Protein AF-A0A934ACW9-F1 (afdb_monomer_lite)

Foldseek 3Di:
DEADLAQWDFQPDQDASEEDAAEAPDAGEYEDDAHPPALGTAHHYEEHYHHNYYHYDGHNVVVPCVVPGPSYHYHYDCVCVVPPDVVVVDDPDDDDDDDD

pLDDT: mean 89.62, std 7.89, range [69.06, 98.0]

Secondary structure (DSSP, 8-state):
-B--TT--EETT--S-SEEEEEE-TTTPEEE----TTTTTEEEEEEEEEE-SEEE-----GGGT-TTTS-SEEEEE-THHHHHS-HHHH-----------

Structure (mmCIF, N/CA/C/O backbone):
data_AF-A0A934ACW9-F1
#
_entry.id   AF-A0A934ACW9-F1
#
loop_
_atom_site.group_PDB
_atom_site.id
_atom_sit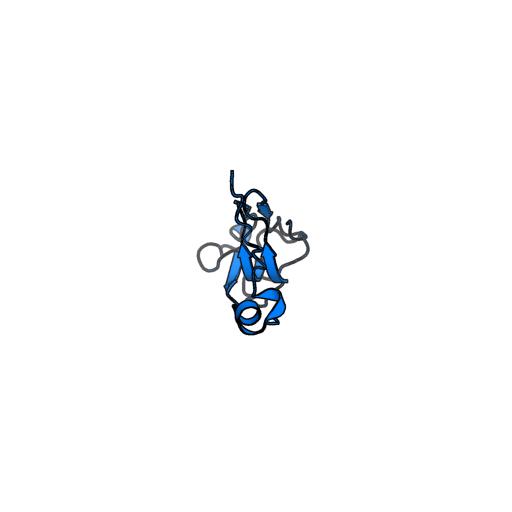e.type_symbol
_atom_site.label_atom_id
_atom_site.label_alt_id
_atom_site.label_comp_id
_atom_site.label_asym_id
_atom_site.label_entity_id
_atom_site.label_seq_id
_atom_site.pdbx_PDB_ins_code
_atom_site.Cartn_x
_atom_site.Cartn_y
_atom_site.Cartn_z
_atom_site.occupancy
_atom_site.B_iso_or_equiv
_atom_site.auth_seq_id
_atom_site.auth_comp_id
_atom_site.auth_asym_id
_atom_site.auth_atom_id
_atom_site.pdbx_PDB_model_num
ATOM 1 N N . ILE A 1 1 ? 3.821 4.181 9.625 1.00 96.12 1 ILE A N 1
ATOM 2 C CA . ILE A 1 1 ? 4.172 2.874 9.019 1.00 96.12 1 ILE A CA 1
ATOM 3 C C . ILE A 1 1 ? 4.962 3.162 7.758 1.00 96.12 1 ILE A C 1
ATOM 5 O O . ILE A 1 1 ? 4.504 3.984 6.974 1.00 96.12 1 ILE A O 1
ATOM 9 N N . SER A 1 2 ? 6.113 2.515 7.579 1.00 96.19 2 SER A N 1
ATOM 10 C CA . SER A 1 2 ? 6.941 2.668 6.379 1.00 96.19 2 SER A CA 1
ATOM 11 C C . SER A 1 2 ? 7.236 1.297 5.790 1.00 96.19 2 SER A C 1
ATOM 13 O O . SER A 1 2 ? 7.680 0.401 6.509 1.00 96.19 2 SER A O 1
ATOM 15 N N . ILE A 1 3 ? 6.958 1.132 4.502 1.00 95.75 3 ILE A N 1
ATOM 16 C CA . ILE A 1 3 ? 7.237 -0.099 3.763 1.00 95.75 3 ILE A CA 1
ATOM 17 C C . ILE A 1 3 ? 8.728 -0.154 3.411 1.00 95.75 3 ILE A C 1
ATOM 19 O O . ILE A 1 3 ? 9.333 0.859 3.060 1.00 95.75 3 ILE A O 1
ATOM 23 N N . SER A 1 4 ? 9.326 -1.343 3.531 1.00 94.50 4 SER A N 1
ATOM 24 C CA . SER A 1 4 ? 10.726 -1.562 3.156 1.00 94.50 4 SER A CA 1
ATOM 25 C C . SER A 1 4 ? 10.938 -1.302 1.655 1.00 94.50 4 SER A C 1
ATOM 27 O O . SER A 1 4 ? 10.130 -1.769 0.849 1.00 94.50 4 SER A O 1
ATOM 29 N N . PRO A 1 5 ? 12.056 -0.673 1.248 1.00 91.75 5 PRO A N 1
ATOM 30 C CA . PRO A 1 5 ? 12.415 -0.485 -0.162 1.00 91.75 5 PRO A CA 1
ATOM 31 C C . PRO A 1 5 ? 12.519 -1.771 -0.993 1.00 91.75 5 PRO A C 1
ATOM 33 O O . PRO A 1 5 ? 12.473 -1.728 -2.220 1.00 91.75 5 PRO A O 1
ATOM 36 N N . THR A 1 6 ? 12.680 -2.919 -0.333 1.00 92.69 6 THR A N 1
ATOM 37 C CA . THR A 1 6 ? 12.767 -4.244 -0.966 1.00 92.69 6 THR A CA 1
ATOM 38 C C . THR A 1 6 ? 11.406 -4.906 -1.198 1.00 92.69 6 THR A C 1
ATOM 40 O O . THR A 1 6 ? 11.343 -5.992 -1.766 1.00 92.69 6 THR A O 1
ATOM 43 N N . VAL A 1 7 ? 10.312 -4.304 -0.725 1.00 92.81 7 VAL A N 1
ATOM 44 C CA . VAL A 1 7 ? 8.962 -4.880 -0.802 1.00 92.81 7 VAL A CA 1
ATOM 45 C C . VAL A 1 7 ? 8.237 -4.292 -2.000 1.00 92.81 7 VAL A C 1
ATOM 47 O O . VAL A 1 7 ? 7.874 -3.125 -1.988 1.00 92.81 7 VAL A O 1
ATOM 50 N N . GLY A 1 8 ? 7.994 -5.086 -3.033 1.00 91.44 8 GLY A N 1
ATOM 51 C CA . GLY A 1 8 ? 7.333 -4.651 -4.259 1.00 91.44 8 GLY A CA 1
ATOM 52 C C . GLY A 1 8 ? 7.409 -5.730 -5.327 1.00 91.44 8 GLY A C 1
ATOM 53 O O . GLY A 1 8 ? 7.954 -6.807 -5.097 1.00 91.44 8 GLY A O 1
ATOM 54 N N . GLY A 1 9 ? 6.849 -5.447 -6.495 1.00 92.31 9 GLY A N 1
ATOM 55 C CA . GLY A 1 9 ? 6.974 -6.319 -7.658 1.00 92.31 9 GLY A CA 1
ATOM 56 C C . GLY A 1 9 ? 7.011 -5.513 -8.943 1.00 92.31 9 GLY A C 1
ATOM 57 O O . GLY A 1 9 ? 6.782 -4.305 -8.922 1.00 92.31 9 GLY A O 1
ATOM 58 N N . LEU A 1 10 ? 7.279 -6.182 -10.066 1.00 92.81 10 LEU A N 1
ATOM 59 C CA . LEU A 1 10 ? 7.251 -5.559 -11.391 1.00 92.81 10 LEU A CA 1
ATOM 60 C C . LEU A 1 10 ? 5.947 -4.767 -11.595 1.00 92.81 10 LEU A C 1
ATOM 62 O O . LEU A 1 10 ? 4.893 -5.195 -11.124 1.00 92.81 10 LEU A O 1
ATOM 66 N N . TYR A 1 11 ? 5.990 -3.659 -12.334 1.00 92.81 11 TYR A N 1
ATOM 67 C CA . TYR A 1 11 ? 4.821 -2.807 -12.591 1.00 92.81 11 TYR A CA 1
ATOM 68 C C . TYR A 1 11 ? 3.586 -3.546 -13.143 1.00 92.81 11 TYR A C 1
ATOM 70 O O . TYR A 1 11 ? 2.456 -3.117 -12.909 1.00 92.81 11 TYR A O 1
ATOM 78 N N . SER A 1 12 ? 3.780 -4.667 -13.847 1.00 92.75 12 SER A N 1
ATOM 79 C CA . SER A 1 12 ? 2.695 -5.494 -14.391 1.00 92.75 12 SER A CA 1
ATOM 80 C C . SER A 1 12 ? 2.074 -6.450 -13.367 1.00 92.75 12 SER A C 1
ATOM 82 O O . SER A 1 12 ? 1.063 -7.086 -13.659 1.00 92.75 12 SER A O 1
ATOM 84 N N . SER A 1 13 ? 2.680 -6.602 -12.189 1.00 93.25 13 SER A N 1
ATOM 85 C CA . SER A 1 13 ? 2.179 -7.471 -11.130 1.00 93.25 13 SER A CA 1
ATOM 86 C C . SER A 1 13 ? 1.041 -6.798 -10.370 1.00 93.25 13 SER A C 1
ATOM 88 O O . SER A 1 13 ? 1.100 -5.620 -10.012 1.00 93.25 13 SER A O 1
ATOM 90 N N . SER A 1 14 ? 0.007 -7.579 -10.079 1.00 94.75 14 SER A N 1
ATOM 91 C CA . SER A 1 14 ? -1.073 -7.228 -9.154 1.00 94.75 14 SER A CA 1
ATOM 92 C C . SER A 1 14 ? -1.074 -8.119 -7.910 1.00 94.75 14 SER A C 1
ATOM 94 O O . SER A 1 14 ? -2.042 -8.110 -7.151 1.00 94.75 14 SER A O 1
ATOM 96 N N . THR A 1 15 ? -0.025 -8.919 -7.707 1.00 96.19 15 THR A N 1
ATOM 97 C CA . THR A 1 15 ? 0.100 -9.786 -6.532 1.00 96.19 15 THR A CA 1
ATOM 98 C C . THR A 1 15 ? 0.399 -8.929 -5.301 1.00 96.19 15 THR A C 1
ATOM 100 O O . THR A 1 15 ? 1.377 -8.177 -5.330 1.00 96.19 15 THR A O 1
ATOM 103 N N . PRO A 1 16 ? -0.398 -9.023 -4.221 1.00 95.94 16 PRO A N 1
ATOM 104 C CA . PRO A 1 16 ? -0.158 -8.259 -3.004 1.00 95.94 16 PRO A CA 1
ATOM 105 C C . PRO A 1 16 ? 1.204 -8.580 -2.387 1.00 95.94 16 PRO A C 1
ATOM 107 O O . PRO A 1 16 ? 1.511 -9.731 -2.089 1.00 95.94 16 PRO A O 1
ATOM 110 N N . ALA A 1 17 ? 2.012 -7.545 -2.173 1.00 94.56 17 ALA A N 1
ATOM 111 C CA . ALA A 1 17 ? 3.263 -7.635 -1.429 1.00 94.56 17 ALA A CA 1
ATOM 112 C C . ALA A 1 17 ? 3.016 -7.597 0.088 1.00 94.56 17 ALA A C 1
ATOM 114 O O . ALA A 1 17 ? 3.799 -8.140 0.863 1.00 94.56 17 ALA A O 1
ATOM 115 N N . VAL A 1 18 ? 1.919 -6.957 0.510 1.00 94.88 18 VAL A N 1
ATOM 116 C CA . VAL A 1 18 ? 1.455 -6.931 1.902 1.00 94.88 18 VAL A CA 1
ATOM 117 C C . VAL A 1 18 ? -0.060 -7.111 1.968 1.00 94.88 18 VAL A C 1
ATOM 119 O O . VAL A 1 18 ? -0.796 -6.542 1.155 1.00 94.88 18 VAL A O 1
ATOM 122 N N . GLU A 1 19 ? -0.530 -7.873 2.957 1.00 94.62 19 GLU A N 1
ATOM 123 C CA . GLU A 1 19 ? -1.956 -8.056 3.236 1.00 94.62 19 GLU A CA 1
ATOM 124 C C . GLU A 1 19 ? -2.262 -7.816 4.718 1.00 94.62 19 GLU A C 1
ATOM 126 O O . GLU A 1 19 ? -1.555 -8.331 5.583 1.00 94.62 19 GLU A O 1
ATOM 131 N N . GLY A 1 20 ? -3.320 -7.060 5.032 1.00 91.75 20 GLY A N 1
ATOM 132 C CA . GLY A 1 20 ? -3.751 -6.871 6.420 1.00 91.75 20 GLY A CA 1
ATOM 133 C C . GLY A 1 20 ? -4.486 -5.566 6.706 1.00 91.75 20 GLY A C 1
ATOM 134 O O . GLY A 1 20 ? -5.056 -4.932 5.819 1.00 91.75 20 GLY A O 1
ATOM 135 N N . VAL A 1 21 ? -4.487 -5.168 7.977 1.00 91.56 21 VAL A N 1
ATOM 136 C CA . VAL A 1 21 ? -5.051 -3.892 8.424 1.00 91.56 21 VAL A CA 1
ATOM 137 C C . VAL A 1 21 ? -3.942 -3.021 8.989 1.00 91.56 21 VAL A C 1
ATOM 139 O O . VAL A 1 21 ? -3.246 -3.410 9.924 1.00 91.56 21 VAL A O 1
ATOM 142 N N . TYR A 1 22 ? -3.783 -1.839 8.402 1.00 93.31 22 TYR A N 1
ATOM 143 C CA . TYR A 1 22 ? -2.723 -0.895 8.727 1.00 93.31 22 TYR A CA 1
ATOM 144 C C . TYR A 1 22 ? -3.355 0.432 9.122 1.00 93.31 22 TYR A C 1
ATOM 146 O O . TYR A 1 22 ? -3.984 1.096 8.297 1.00 93.31 22 TYR A O 1
ATOM 154 N N . ILE A 1 23 ? -3.195 0.814 10.389 1.00 93.69 23 ILE A N 1
ATOM 155 C CA . ILE A 1 23 ? -3.803 2.023 10.945 1.00 93.69 23 ILE A CA 1
ATOM 156 C C . ILE A 1 23 ? -2.704 2.933 11.484 1.00 93.69 23 ILE A C 1
ATOM 158 O O . ILE A 1 23 ? -1.922 2.543 12.348 1.00 93.69 23 ILE A O 1
ATOM 162 N N . THR A 1 24 ? -2.653 4.157 10.970 1.00 96.19 24 THR A N 1
ATOM 163 C CA . THR A 1 24 ? -1.833 5.255 11.501 1.00 96.19 24 THR A CA 1
ATOM 164 C C . THR A 1 24 ? -2.652 6.517 11.769 1.00 96.19 24 THR A C 1
ATOM 166 O O . THR A 1 24 ? -2.089 7.547 12.114 1.00 96.19 24 THR A O 1
ATOM 169 N N . SER A 1 25 ? -3.974 6.467 11.610 1.00 91.31 25 SER A N 1
ATOM 170 C CA . SER A 1 25 ? -4.897 7.552 11.972 1.00 91.31 25 SER A CA 1
ATOM 171 C C . SER A 1 25 ? -4.836 7.889 13.478 1.00 91.31 25 SER A C 1
ATOM 173 O O . SER A 1 25 ? -4.579 6.987 14.277 1.00 91.31 25 SER A O 1
ATOM 175 N N . PRO A 1 26 ? -5.059 9.153 13.899 1.00 93.69 26 PRO A N 1
ATOM 176 C CA . PRO A 1 26 ? -5.435 10.303 13.069 1.00 93.69 26 PRO A CA 1
ATOM 177 C C . PRO A 1 26 ? -4.265 11.095 12.475 1.00 93.69 26 PRO A C 1
ATOM 179 O O . PRO A 1 26 ? -4.479 11.814 11.509 1.00 93.69 26 PRO A O 1
ATOM 182 N N . ALA A 1 27 ? -3.042 10.980 13.004 1.00 95.75 27 ALA A N 1
ATOM 183 C CA . ALA A 1 27 ? -1.929 11.872 12.628 1.00 95.75 27 ALA A CA 1
ATOM 184 C C . ALA A 1 27 ? -0.730 11.174 11.960 1.00 95.75 27 ALA A C 1
ATOM 186 O O . ALA A 1 27 ? 0.144 11.825 11.393 1.00 95.75 27 ALA A O 1
ATOM 187 N N . GLY A 1 28 ? -0.643 9.849 12.033 1.00 97.69 28 GLY A N 1
ATOM 188 C CA . GLY A 1 28 ? 0.493 9.096 11.518 1.00 97.69 28 GLY A CA 1
ATOM 189 C C . GLY A 1 28 ? 0.454 8.906 10.000 1.00 97.69 28 GLY A C 1
ATOM 190 O O . GLY A 1 28 ? -0.610 8.812 9.380 1.00 97.69 28 GLY A O 1
ATOM 191 N N . THR A 1 29 ? 1.647 8.777 9.416 1.00 98.00 29 THR A N 1
ATOM 192 C CA . THR A 1 29 ? 1.841 8.577 7.973 1.00 98.00 29 THR A CA 1
ATOM 193 C C . THR A 1 29 ? 1.988 7.097 7.613 1.00 98.00 29 THR A C 1
ATOM 195 O O . THR A 1 29 ? 2.702 6.351 8.297 1.00 98.00 29 THR A O 1
ATOM 198 N N . PHE A 1 30 ? 1.353 6.683 6.516 1.00 97.69 30 PHE A N 1
ATOM 199 C CA . PHE A 1 30 ? 1.664 5.449 5.796 1.00 97.69 30 PHE A CA 1
ATOM 200 C C . PHE A 1 30 ? 2.521 5.787 4.571 1.00 97.69 30 PHE A C 1
ATOM 202 O O . PHE A 1 30 ? 2.067 6.511 3.688 1.00 97.69 30 PHE A O 1
ATOM 209 N N . ALA A 1 31 ? 3.757 5.292 4.534 1.00 97.31 31 ALA A N 1
ATOM 210 C CA . ALA A 1 31 ? 4.728 5.571 3.480 1.00 97.31 31 ALA A CA 1
ATOM 211 C C . ALA A 1 31 ? 5.047 4.300 2.680 1.00 97.31 31 ALA A C 1
ATOM 213 O O . ALA A 1 31 ? 5.471 3.301 3.268 1.00 97.31 31 ALA A O 1
ATOM 214 N N . THR A 1 32 ? 4.859 4.324 1.355 1.00 94.81 32 THR A N 1
ATOM 215 C CA . THR A 1 32 ? 5.159 3.168 0.481 1.00 94.81 32 THR A CA 1
ATOM 216 C C . THR A 1 32 ? 6.648 2.976 0.214 1.00 94.81 32 THR A C 1
ATOM 218 O O . THR A 1 32 ? 7.043 1.899 -0.241 1.00 94.81 32 THR A O 1
ATOM 221 N N . GLY A 1 33 ? 7.471 3.975 0.550 1.00 91.12 33 GLY A N 1
ATOM 222 C CA . GLY A 1 33 ? 8.914 3.942 0.354 1.00 91.12 33 GLY A CA 1
ATOM 223 C C . GLY A 1 33 ? 9.310 4.024 -1.119 1.00 91.12 33 GLY A C 1
ATOM 224 O O . GLY A 1 33 ? 8.550 3.674 -2.025 1.00 91.12 33 GLY A O 1
ATOM 225 N N . THR A 1 34 ? 10.539 4.465 -1.368 1.00 89.62 34 THR A N 1
ATOM 226 C CA . THR A 1 34 ? 11.168 4.278 -2.676 1.00 89.62 34 THR A CA 1
ATOM 227 C C . THR A 1 34 ? 11.570 2.813 -2.834 1.00 89.62 34 THR A C 1
ATOM 229 O O . THR A 1 34 ? 11.953 2.161 -1.865 1.00 89.62 34 THR A O 1
ATOM 232 N N . SER A 1 35 ? 11.462 2.272 -4.045 1.00 89.44 35 SER A N 1
ATOM 233 C CA . SER A 1 35 ? 11.921 0.913 -4.347 1.00 89.44 35 SER A CA 1
ATOM 234 C C . SER A 1 35 ? 13.445 0.869 -4.533 1.00 89.44 35 SER A C 1
ATOM 236 O O . SER A 1 35 ? 14.041 1.822 -5.036 1.00 89.44 35 SER A O 1
ATOM 238 N N . THR A 1 36 ? 14.066 -0.263 -4.187 1.00 88.12 36 THR A N 1
ATOM 239 C CA . THR A 1 36 ? 15.458 -0.573 -4.579 1.00 88.12 36 THR A CA 1
ATOM 240 C C . THR A 1 36 ? 15.657 -0.681 -6.098 1.00 88.12 36 THR A C 1
ATOM 242 O O . THR A 1 36 ? 16.725 -0.329 -6.589 1.00 88.12 36 THR A O 1
ATOM 245 N N . ASN A 1 37 ? 14.624 -1.071 -6.847 1.00 85.88 37 ASN A N 1
ATOM 246 C CA . ASN A 1 37 ? 14.561 -1.061 -8.311 1.00 85.88 37 ASN A CA 1
ATOM 247 C C . ASN A 1 37 ? 13.670 0.101 -8.791 1.00 85.88 37 ASN A C 1
ATOM 249 O O . ASN A 1 37 ? 12.632 -0.090 -9.442 1.00 85.88 37 ASN A O 1
ATOM 253 N N . ALA A 1 38 ? 14.065 1.320 -8.411 1.00 78.81 38 ALA A N 1
ATOM 254 C CA . ALA A 1 38 ? 13.323 2.550 -8.673 1.00 78.81 38 ALA A CA 1
ATOM 255 C C . ALA A 1 38 ? 12.884 2.667 -10.142 1.00 78.81 38 ALA A C 1
ATOM 257 O O . ALA A 1 38 ? 13.643 2.359 -11.062 1.00 78.81 38 ALA A O 1
ATOM 258 N N . GLY A 1 39 ? 11.645 3.108 -10.363 1.00 79.88 39 GLY A N 1
ATOM 259 C CA . GLY A 1 39 ? 11.115 3.275 -11.712 1.00 79.88 39 GLY A CA 1
ATOM 260 C C . GLY A 1 39 ? 10.486 2.021 -12.320 1.00 79.88 39 GLY A C 1
ATOM 261 O O . GLY A 1 39 ? 9.734 2.134 -13.275 1.00 79.88 39 GLY A O 1
ATOM 262 N N . THR A 1 40 ? 10.750 0.825 -11.784 1.00 84.44 40 THR A N 1
ATOM 263 C CA . THR A 1 40 ? 10.262 -0.441 -12.379 1.00 84.44 40 THR A CA 1
ATOM 264 C C . THR A 1 40 ? 9.297 -1.216 -11.486 1.00 84.44 40 THR A C 1
ATOM 266 O O . THR A 1 40 ? 8.545 -2.071 -11.968 1.00 84.44 40 THR A O 1
ATOM 269 N N . GLU A 1 41 ? 9.303 -0.920 -10.187 1.00 91.69 41 GLU A N 1
ATOM 270 C CA . GLU A 1 41 ? 8.528 -1.656 -9.201 1.00 91.69 41 GLU A CA 1
ATOM 271 C C . GLU A 1 41 ? 7.321 -0.887 -8.681 1.00 91.69 41 GLU A C 1
ATOM 273 O O . GLU A 1 41 ? 7.419 0.227 -8.166 1.00 91.69 41 GLU A O 1
ATOM 278 N N . ARG A 1 42 ? 6.190 -1.582 -8.672 1.00 93.50 42 ARG A N 1
ATOM 279 C CA . ARG A 1 42 ? 4.925 -1.166 -8.081 1.00 93.50 42 ARG A CA 1
ATOM 280 C C . ARG A 1 42 ? 4.781 -1.715 -6.663 1.00 93.50 42 ARG A C 1
ATOM 282 O O . ARG A 1 42 ? 5.225 -2.825 -6.362 1.00 93.50 42 ARG A O 1
ATOM 289 N N . PHE A 1 43 ? 4.131 -0.953 -5.790 1.00 96.19 43 PHE A N 1
ATOM 290 C CA . PHE A 1 43 ? 3.634 -1.452 -4.508 1.00 96.19 43 PHE A CA 1
ATOM 291 C C . PHE A 1 43 ? 2.197 -1.956 -4.666 1.00 96.19 43 PHE A C 1
ATOM 293 O O . PHE A 1 43 ? 1.351 -1.249 -5.210 1.00 96.19 43 PHE A O 1
ATOM 300 N N . VAL A 1 44 ? 1.904 -3.154 -4.155 1.00 97.31 44 VAL A N 1
ATOM 301 C CA . VAL A 1 44 ? 0.543 -3.705 -4.121 1.00 97.31 44 VAL A CA 1
ATOM 302 C C . VAL A 1 44 ? 0.200 -4.102 -2.688 1.00 97.31 44 VAL A C 1
ATOM 304 O O . VAL A 1 44 ? 0.801 -5.021 -2.133 1.00 97.31 44 VAL A O 1
ATOM 307 N N . GLY A 1 45 ? -0.766 -3.414 -2.087 1.00 96.69 45 GLY A N 1
ATOM 308 C CA . GLY A 1 45 ? -1.304 -3.721 -0.764 1.00 96.69 45 GLY A CA 1
ATOM 309 C C . GLY A 1 45 ? -2.744 -4.214 -0.852 1.00 96.69 45 GLY A C 1
ATOM 310 O O . GLY A 1 45 ? -3.539 -3.677 -1.625 1.00 96.69 45 GLY A O 1
ATOM 311 N N . LYS A 1 46 ? -3.114 -5.210 -0.045 1.00 96.56 46 LYS A N 1
ATOM 312 C CA . LYS A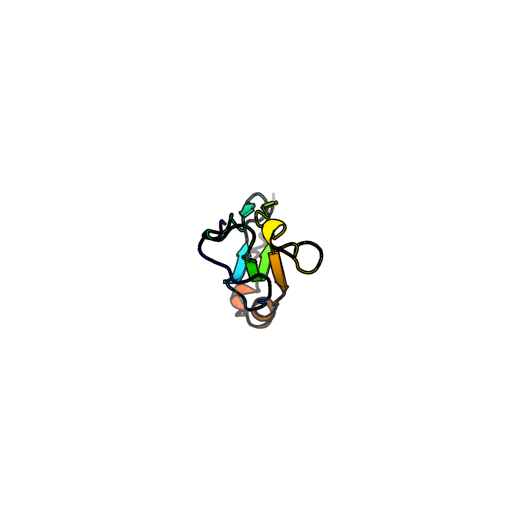 1 46 ? -4.496 -5.704 0.044 1.00 96.56 46 LYS A CA 1
ATOM 313 C C . LYS A 1 46 ? -5.012 -5.674 1.478 1.00 96.56 46 LYS A C 1
ATOM 315 O O . LYS A 1 46 ? -4.348 -6.148 2.389 1.00 96.56 46 LYS A O 1
ATOM 320 N N . GLY A 1 47 ? -6.204 -5.129 1.696 1.00 94.62 47 GLY A N 1
ATOM 321 C CA . GLY A 1 47 ? -6.752 -4.967 3.042 1.00 94.62 47 GLY A CA 1
ATOM 322 C C . GLY A 1 47 ? -7.318 -3.588 3.314 1.00 94.62 47 GLY A C 1
ATOM 323 O O . GLY A 1 47 ? -7.858 -2.943 2.416 1.00 94.62 47 GLY A O 1
ATOM 324 N N . THR A 1 48 ? -7.204 -3.160 4.567 1.00 93.00 48 THR A N 1
ATOM 325 C CA . THR A 1 48 ? -7.723 -1.873 5.039 1.00 93.00 48 THR A CA 1
ATOM 326 C C . THR A 1 48 ? -6.559 -1.001 5.481 1.00 93.00 48 THR A C 1
ATOM 328 O O . THR A 1 48 ? -5.820 -1.353 6.398 1.00 93.00 48 THR A O 1
ATOM 331 N N . PHE A 1 49 ? -6.406 0.152 4.836 1.00 94.56 49 PHE A N 1
ATOM 332 C CA . PHE A 1 49 ? -5.344 1.112 5.114 1.00 94.56 49 PHE A CA 1
ATOM 333 C C . PHE A 1 49 ? -5.993 2.417 5.569 1.00 94.56 49 PHE A C 1
ATOM 335 O O . PHE A 1 49 ? -6.722 3.041 4.802 1.00 94.56 49 PHE A O 1
ATOM 342 N N . VAL A 1 50 ? -5.757 2.817 6.818 1.00 94.25 50 VAL A N 1
ATOM 343 C CA . VAL A 1 50 ? -6.328 4.038 7.405 1.00 94.25 50 VAL A CA 1
ATOM 344 C C . VAL A 1 50 ? -5.197 4.879 7.972 1.00 94.25 50 VAL A C 1
ATOM 346 O O . VAL A 1 50 ? -4.633 4.557 9.015 1.00 94.25 50 VAL A O 1
ATOM 349 N N . ALA A 1 51 ? -4.863 5.974 7.3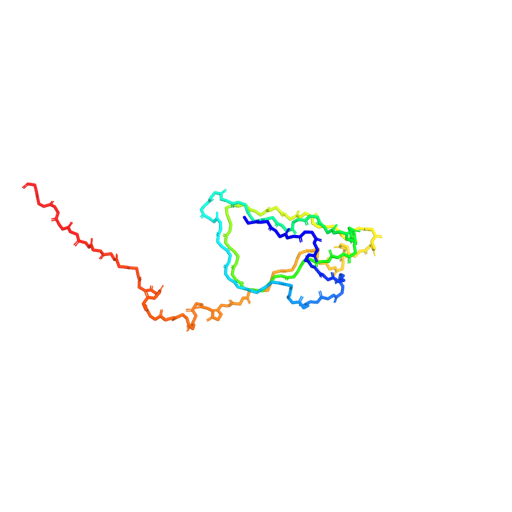03 1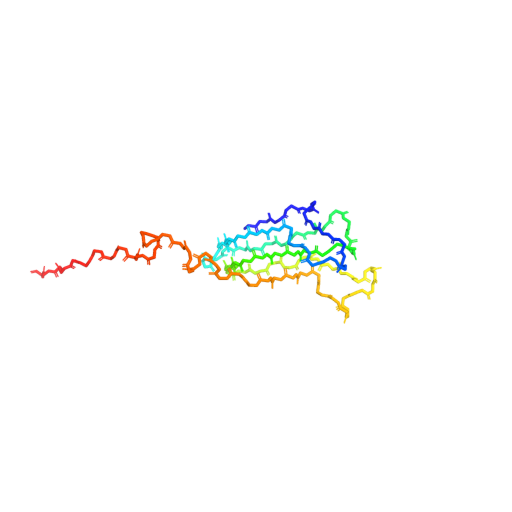.00 96.31 51 ALA A N 1
ATOM 350 C CA . ALA A 1 51 ? -3.780 6.856 7.710 1.00 96.31 51 ALA A CA 1
ATOM 351 C C . ALA A 1 51 ? -4.263 8.302 7.806 1.00 96.31 51 ALA A C 1
ATOM 353 O O . ALA A 1 51 ? -5.150 8.707 7.060 1.00 96.31 51 ALA A O 1
ATOM 354 N N . GLY A 1 52 ? -3.654 9.078 8.706 1.00 97.00 52 GLY A N 1
ATOM 355 C CA . GLY A 1 52 ? -3.830 10.532 8.711 1.00 97.00 52 GLY A CA 1
ATOM 356 C C . GLY A 1 52 ? -3.189 11.187 7.489 1.00 97.00 52 GLY A C 1
ATOM 357 O O . GLY A 1 52 ? -3.670 12.198 6.990 1.00 97.00 52 GLY A O 1
ATOM 358 N N . ASN A 1 53 ? -2.114 10.574 6.988 1.00 97.75 53 ASN A N 1
ATOM 359 C CA . ASN A 1 53 ? -1.410 10.998 5.790 1.00 97.75 53 ASN A CA 1
ATOM 360 C C . ASN A 1 53 ? -0.888 9.788 5.003 1.00 97.75 53 ASN A C 1
ATOM 362 O O . ASN A 1 53 ? -0.384 8.826 5.589 1.00 97.75 53 ASN A O 1
ATOM 366 N N . PHE A 1 54 ? -0.950 9.862 3.677 1.00 97.12 54 PHE A N 1
ATOM 367 C CA . PHE A 1 54 ? -0.332 8.889 2.781 1.00 97.12 54 PHE A CA 1
ATOM 368 C C . PHE A 1 54 ? 0.857 9.537 2.073 1.00 97.12 54 PHE A C 1
ATOM 370 O O . PHE A 1 54 ? 0.714 10.554 1.403 1.00 97.12 54 PHE A O 1
ATOM 377 N N . SER A 1 55 ? 2.034 8.928 2.208 1.00 97.25 55 SER A N 1
ATOM 378 C CA . SER A 1 55 ? 3.230 9.283 1.447 1.00 97.25 55 SER A CA 1
ATOM 379 C C . SER A 1 55 ? 3.457 8.210 0.383 1.00 97.25 55 SER A C 1
ATOM 381 O O . SER A 1 55 ? 3.993 7.137 0.662 1.00 97.25 55 SER A O 1
ATOM 383 N N . LEU A 1 56 ? 2.971 8.486 -0.827 1.00 94.94 56 LEU A N 1
ATOM 384 C CA . LEU A 1 56 ? 3.135 7.626 -1.999 1.00 94.94 56 LEU A CA 1
ATOM 385 C C . LEU A 1 56 ? 4.415 8.057 -2.718 1.00 94.94 56 LEU A C 1
ATOM 387 O O . LEU A 1 56 ? 4.533 9.212 -3.121 1.00 94.94 56 LEU A O 1
ATOM 391 N N . GLN A 1 57 ? 5.413 7.179 -2.751 1.00 93.88 57 GLN A N 1
ATOM 392 C CA . GLN A 1 57 ? 6.792 7.536 -3.107 1.00 93.88 57 GLN A CA 1
ATOM 393 C C . GLN A 1 57 ? 7.314 6.790 -4.338 1.00 93.88 57 GLN A C 1
ATOM 395 O O . GLN A 1 57 ? 8.485 6.957 -4.687 1.00 93.88 57 GLN A O 1
ATOM 400 N N . ARG A 1 58 ? 6.500 5.939 -4.972 1.00 92.19 58 ARG A N 1
ATOM 401 C CA . ARG A 1 58 ? 6.906 5.193 -6.163 1.00 92.19 58 ARG A CA 1
ATOM 402 C C . ARG A 1 58 ? 6.518 5.936 -7.426 1.00 92.19 58 ARG A C 1
ATOM 404 O O . ARG A 1 58 ? 5.530 6.655 -7.481 1.00 92.19 58 ARG A O 1
ATOM 411 N N . ASP A 1 59 ? 7.331 5.714 -8.444 1.00 91.44 59 ASP A N 1
ATOM 412 C CA . ASP A 1 59 ? 7.211 6.326 -9.755 1.00 91.44 59 ASP A CA 1
ATOM 413 C C . ASP A 1 59 ? 7.565 5.256 -10.792 1.00 91.44 59 ASP A C 1
ATOM 415 O O . ASP A 1 59 ? 8.506 4.488 -10.573 1.00 91.44 59 ASP A O 1
ATOM 419 N N . LEU A 1 60 ? 6.792 5.167 -11.874 1.00 93.38 60 LEU A N 1
ATOM 420 C CA . LEU A 1 60 ? 6.994 4.250 -12.997 1.00 93.38 60 LEU A CA 1
ATOM 421 C C . LEU A 1 60 ? 7.348 4.992 -14.299 1.00 93.38 60 LEU A C 1
ATOM 423 O O . LEU A 1 60 ? 7.249 4.419 -15.390 1.00 93.38 60 LEU A O 1
ATOM 427 N N . GLU A 1 61 ? 7.751 6.263 -14.213 1.00 90.38 61 GLU A N 1
ATOM 428 C CA . GLU A 1 61 ? 8.098 7.092 -15.373 1.00 90.38 61 GLU A CA 1
ATOM 429 C C . GLU A 1 61 ? 9.277 6.511 -16.156 1.00 90.38 61 GLU A C 1
ATOM 431 O O . GLU A 1 61 ? 9.274 6.531 -17.384 1.00 90.38 61 GLU A O 1
ATOM 436 N N . SER A 1 62 ? 10.262 5.915 -15.472 1.00 89.25 62 SER A N 1
ATOM 437 C CA . SER A 1 62 ? 11.469 5.398 -16.137 1.00 89.25 62 SER A CA 1
ATOM 438 C C . SER A 1 62 ? 11.186 4.262 -17.128 1.00 89.25 62 SER A C 1
ATOM 440 O O . SER A 1 62 ? 11.973 4.040 -18.047 1.00 89.25 62 SER A O 1
ATOM 442 N N . VAL A 1 63 ? 10.058 3.562 -16.967 1.00 90.56 63 VAL A N 1
ATOM 443 C CA . VAL A 1 63 ? 9.566 2.520 -17.885 1.00 90.56 63 VAL A CA 1
ATOM 444 C C . VAL A 1 63 ? 8.349 2.974 -18.698 1.00 90.56 63 VAL A C 1
ATOM 446 O O . VAL A 1 63 ? 7.750 2.168 -19.412 1.00 90.56 63 VAL A O 1
ATOM 449 N N . GLY A 1 64 ? 7.967 4.250 -18.594 1.00 91.94 64 GLY A N 1
ATOM 450 C CA . GLY A 1 64 ? 6.842 4.843 -19.316 1.00 91.94 64 GLY A CA 1
ATOM 451 C C . GLY A 1 64 ? 5.486 4.241 -18.946 1.00 91.94 64 GLY A C 1
ATOM 452 O O . GLY A 1 64 ? 4.619 4.125 -19.810 1.00 91.94 64 GLY A O 1
ATOM 453 N N . GLN A 1 65 ? 5.306 3.793 -17.697 1.00 93.75 65 GLN A N 1
ATOM 454 C CA . GLN A 1 65 ? 4.096 3.068 -17.283 1.00 93.75 65 GLN A CA 1
ATOM 455 C C . GLN A 1 65 ? 3.150 3.851 -16.370 1.00 93.75 65 GLN A C 1
ATOM 457 O O . GLN A 1 65 ? 2.042 3.374 -16.136 1.00 93.75 65 GLN A O 1
ATOM 462 N N . ASN A 1 66 ? 3.509 5.060 -15.927 1.00 90.69 66 ASN A N 1
ATOM 463 C CA . ASN A 1 66 ? 2.622 5.916 -15.123 1.00 90.69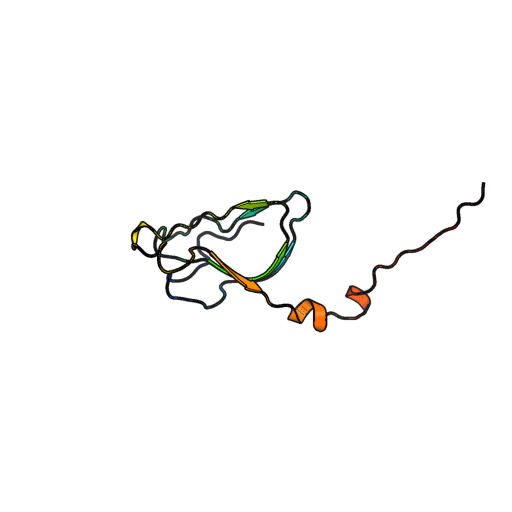 66 ASN A CA 1
ATOM 464 C C . ASN A 1 66 ? 1.262 6.191 -15.788 1.00 90.69 66 ASN A C 1
ATOM 466 O O . ASN A 1 66 ? 0.261 6.381 -15.102 1.00 90.69 66 ASN A O 1
ATOM 470 N N . SER A 1 67 ? 1.213 6.209 -17.123 1.00 93.75 67 SER A N 1
ATOM 471 C CA . SER A 1 67 ? -0.016 6.420 -17.897 1.00 93.75 67 SER A CA 1
ATOM 472 C C . SER A 1 67 ? -0.916 5.183 -17.983 1.00 93.75 67 SER A C 1
ATOM 474 O O . SER A 1 67 ? -2.100 5.320 -18.285 1.00 93.75 67 SER A O 1
ATOM 476 N N . ASN A 1 68 ? -0.379 3.988 -17.717 1.00 93.31 68 ASN A N 1
ATOM 477 C CA . ASN A 1 68 ? -1.076 2.714 -17.923 1.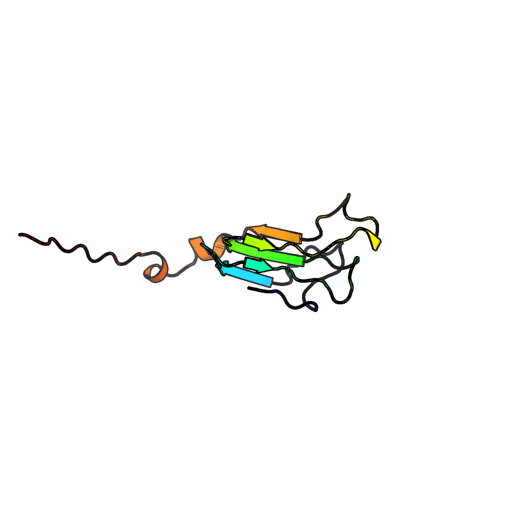00 93.31 68 ASN A CA 1
ATOM 478 C C . ASN A 1 68 ? -1.410 2.003 -16.609 1.00 93.31 68 ASN A C 1
ATOM 480 O O . ASN A 1 68 ? -2.412 1.292 -16.523 1.00 93.31 68 ASN A O 1
ATOM 484 N N . VAL A 1 69 ? -0.563 2.154 -15.590 1.00 93.88 69 VAL A N 1
ATOM 485 C CA . VAL A 1 69 ? -0.708 1.491 -14.292 1.00 93.88 69 VAL A CA 1
ATOM 486 C C . VAL A 1 69 ? -0.311 2.428 -13.155 1.00 93.88 69 VAL A C 1
ATOM 488 O O . VAL A 1 69 ? 0.552 3.287 -13.300 1.00 93.88 69 VAL A O 1
ATOM 491 N N . SER A 1 70 ? -0.928 2.238 -11.988 1.00 94.38 70 SER A N 1
ATOM 492 C CA . SER A 1 70 ? -0.565 2.992 -10.788 1.00 94.38 70 SER A CA 1
ATOM 493 C C . SER A 1 70 ? 0.719 2.451 -10.155 1.00 94.38 70 SER A C 1
ATOM 495 O O . SER A 1 70 ? 0.873 1.236 -10.029 1.00 94.38 70 SER A O 1
ATOM 497 N N . ALA A 1 71 ? 1.610 3.330 -9.690 1.00 94.88 71 ALA A N 1
ATOM 498 C CA . ALA A 1 71 ? 2.809 2.939 -8.940 1.00 94.88 71 ALA A CA 1
ATOM 499 C C . ALA A 1 71 ? 2.473 2.333 -7.560 1.00 94.88 71 ALA A C 1
ATOM 501 O O . ALA A 1 71 ? 3.199 1.479 -7.042 1.00 94.88 71 ALA A O 1
ATOM 502 N N . GLU A 1 72 ? 1.311 2.691 -7.014 1.00 95.94 72 GLU A N 1
ATOM 503 C CA . GLU A 1 72 ? 0.714 2.096 -5.825 1.00 95.94 72 GLU A CA 1
ATOM 504 C C . GLU A 1 72 ? -0.690 1.563 -6.123 1.00 95.94 72 GLU A C 1
ATOM 506 O O . GLU A 1 72 ? -1.564 2.275 -6.622 1.00 95.94 72 GLU A O 1
ATOM 511 N N . LEU A 1 73 ? -0.930 0.293 -5.806 1.00 96.25 73 LEU A N 1
ATOM 512 C CA . LEU A 1 73 ? -2.238 -0.347 -5.890 1.00 96.25 73 LEU A CA 1
ATOM 513 C C . LEU A 1 73 ? -2.704 -0.766 -4.508 1.00 96.25 73 LEU A C 1
ATOM 515 O O . LEU A 1 73 ? -2.046 -1.556 -3.834 1.00 96.25 73 LEU A O 1
ATOM 519 N N . PHE A 1 74 ? -3.887 -0.298 -4.134 1.00 96.81 74 PHE A N 1
ATOM 520 C CA . PHE A 1 74 ? -4.566 -0.718 -2.919 1.00 96.81 74 PHE A CA 1
ATOM 521 C C . PHE A 1 74 ? -5.825 -1.486 -3.300 1.00 96.81 74 PHE A C 1
ATOM 523 O O . PHE A 1 74 ? -6.726 -0.947 -3.939 1.00 96.81 74 PHE A O 1
ATOM 530 N N . THR A 1 75 ? -5.882 -2.756 -2.913 1.00 96.06 75 THR A N 1
ATOM 531 C CA . THR A 1 75 ? -7.068 -3.596 -3.084 1.00 96.06 75 THR A CA 1
ATOM 532 C C . THR A 1 75 ? -7.795 -3.688 -1.755 1.00 96.06 75 THR A C 1
ATOM 534 O O . THR A 1 75 ? -7.270 -4.247 -0.792 1.00 96.06 75 THR A O 1
ATOM 537 N N . TYR A 1 76 ? -9.008 -3.152 -1.684 1.00 93.38 76 TYR A N 1
ATOM 538 C CA . TYR A 1 76 ? -9.809 -3.246 -0.471 1.00 93.38 76 TYR A CA 1
ATOM 539 C C . TYR A 1 76 ? -10.176 -4.706 -0.170 1.00 93.38 76 TYR A C 1
ATOM 541 O O . TYR A 1 76 ? -10.669 -5.420 -1.043 1.00 93.38 76 TYR A O 1
ATOM 549 N N . ASN A 1 77 ? -9.942 -5.154 1.066 1.00 90.88 77 ASN A N 1
ATOM 550 C CA . ASN A 1 77 ? -10.393 -6.463 1.539 1.00 90.88 77 ASN A CA 1
ATOM 551 C C . ASN A 1 77 ? -11.077 -6.323 2.914 1.00 90.88 77 ASN A C 1
ATOM 553 O O . ASN A 1 77 ? -10.382 -6.226 3.928 1.00 90.88 77 ASN A O 1
ATOM 557 N N . PRO A 1 78 ? -12.424 -6.350 2.969 1.00 83.50 78 PRO A N 1
ATOM 558 C CA . PRO A 1 78 ? -13.182 -6.194 4.206 1.00 83.50 78 PRO A CA 1
ATOM 559 C C . PRO A 1 78 ? -13.287 -7.480 5.027 1.00 83.50 78 PRO A C 1
ATOM 561 O O . PRO A 1 78 ? -13.984 -7.483 6.038 1.00 83.50 78 PRO A O 1
ATOM 564 N N . ALA A 1 79 ? -12.648 -8.584 4.620 1.00 82.19 79 ALA A N 1
ATOM 565 C CA . ALA A 1 79 ? -12.820 -9.875 5.281 1.00 82.19 79 ALA A CA 1
ATOM 566 C C . ALA A 1 79 ? -12.559 -9.802 6.791 1.00 82.19 79 ALA A C 1
ATOM 568 O O . ALA A 1 79 ? -13.290 -10.423 7.550 1.00 82.19 79 ALA A O 1
ATOM 569 N N . LEU A 1 80 ? -11.593 -8.996 7.253 1.00 73.88 80 LEU A N 1
ATOM 570 C CA . LEU A 1 80 ? -11.372 -8.826 8.692 1.00 73.88 80 LEU A CA 1
ATOM 571 C C . LEU A 1 80 ? -12.572 -8.169 9.395 1.00 73.88 80 LEU A C 1
ATOM 573 O O . LEU A 1 80 ? -12.900 -8.562 10.505 1.00 73.88 80 LEU A O 1
ATOM 577 N N . LEU A 1 81 ? -13.270 -7.225 8.756 1.00 73.44 81 LEU A N 1
ATOM 578 C CA . LEU A 1 81 ? -14.470 -6.605 9.327 1.00 73.44 81 LEU A CA 1
ATOM 579 C C . LEU A 1 81 ? -15.563 -7.657 9.594 1.00 73.44 81 LEU A C 1
ATOM 581 O O . LEU A 1 81 ? -16.174 -7.691 10.662 1.00 73.44 81 LEU A O 1
ATOM 585 N N . PHE A 1 82 ? -15.759 -8.562 8.635 1.00 79.88 82 PHE A N 1
ATOM 586 C CA . PHE A 1 82 ? -16.806 -9.586 8.682 1.00 79.88 82 PHE A CA 1
ATOM 587 C C . PHE A 1 82 ? -16.400 -10.881 9.389 1.00 79.88 82 PHE A C 1
ATOM 589 O O . PHE A 1 82 ? -17.276 -11.627 9.818 1.00 79.88 82 PHE A O 1
ATOM 596 N N . ASN A 1 83 ? -15.102 -11.125 9.568 1.00 82.75 83 ASN A N 1
ATOM 597 C CA . ASN A 1 83 ? -14.584 -12.351 10.177 1.00 82.75 83 ASN A CA 1
ATOM 598 C C . ASN A 1 83 ? -13.894 -12.113 11.527 1.00 82.75 83 ASN A C 1
ATOM 600 O O . ASN A 1 83 ? -13.418 -13.075 12.126 1.00 82.75 83 ASN A O 1
ATOM 604 N N . MET A 1 84 ? -13.793 -10.867 12.012 1.00 81.56 84 MET A N 1
ATOM 605 C CA . MET A 1 84 ? -13.234 -10.632 13.344 1.00 81.56 84 MET A CA 1
ATOM 606 C C . MET A 1 84 ? -14.128 -11.252 14.433 1.00 81.56 84 MET A C 1
ATOM 608 O O . MET A 1 84 ? -15.355 -11.215 14.291 1.00 81.56 84 MET A O 1
ATOM 612 N N . PRO A 1 85 ? -13.537 -11.783 15.519 1.00 84.25 85 PRO A N 1
ATOM 613 C CA . PRO A 1 85 ? -14.280 -12.220 16.695 1.00 84.25 85 PRO A CA 1
ATOM 614 C C . PRO A 1 85 ? -15.179 -11.110 17.243 1.00 84.25 85 PRO A C 1
ATOM 616 O O . PRO A 1 85 ? -14.789 -9.942 17.236 1.00 84.25 85 PRO A O 1
ATOM 619 N N . ASP A 1 86 ? -16.347 -11.471 17.774 1.00 80.88 86 ASP A N 1
ATOM 620 C CA . ASP A 1 86 ? -17.305 -10.493 18.311 1.00 80.88 86 ASP A CA 1
ATOM 621 C C . ASP A 1 86 ? -16.708 -9.643 19.443 1.00 80.88 86 ASP A C 1
ATOM 623 O O . ASP A 1 86 ? -16.968 -8.445 19.524 1.00 80.88 86 ASP A O 1
ATOM 627 N N . SER A 1 87 ? -15.786 -10.212 20.225 1.00 78.88 87 SER A N 1
ATOM 628 C CA . SER A 1 87 ? -15.028 -9.487 21.253 1.00 78.88 87 SER A CA 1
ATOM 629 C C . SER A 1 87 ? -14.169 -8.335 20.719 1.00 78.88 87 SER A C 1
ATOM 631 O O . SER A 1 87 ? -13.789 -7.457 21.486 1.00 78.88 87 SER A O 1
ATOM 633 N N . MET A 1 88 ? -13.842 -8.326 19.423 1.00 75.12 88 MET A N 1
ATOM 634 C CA . MET A 1 88 ? -13.129 -7.231 18.756 1.00 75.12 88 MET A CA 1
ATOM 635 C C . MET A 1 88 ? -14.077 -6.234 18.072 1.00 75.12 88 MET A C 1
ATOM 637 O O . MET A 1 88 ? -13.624 -5.174 17.642 1.00 75.12 88 MET A O 1
ATOM 641 N N . ARG A 1 89 ? -15.370 -6.569 17.944 1.00 73.12 89 ARG A N 1
ATOM 642 C CA . ARG A 1 89 ? -16.403 -5.701 17.350 1.00 73.12 89 ARG A CA 1
ATOM 643 C C . ARG A 1 89 ? -17.030 -4.769 18.369 1.00 73.12 89 ARG A C 1
ATOM 645 O O . ARG A 1 89 ? -17.418 -3.657 18.018 1.00 73.12 89 ARG A O 1
ATOM 652 N N . GLU A 1 90 ? -17.174 -5.235 19.602 1.00 73.06 90 GLU A N 1
ATOM 653 C CA . GLU A 1 90 ? -17.780 -4.448 20.664 1.00 73.06 90 GLU A CA 1
ATOM 654 C C . GLU A 1 90 ? -16.811 -3.373 21.160 1.00 73.06 90 GLU A C 1
ATOM 656 O O . GLU A 1 90 ? -15.662 -3.647 21.503 1.00 73.06 90 GLU A O 1
ATOM 661 N N . LEU A 1 91 ? -17.291 -2.129 21.216 1.00 69.31 91 LEU A N 1
ATOM 662 C CA . LEU A 1 91 ? -16.623 -1.062 21.947 1.00 69.31 91 LEU A CA 1
ATOM 663 C C . LEU A 1 91 ? -17.169 -1.101 23.385 1.00 69.31 91 LEU A C 1
ATOM 665 O O . LEU A 1 91 ? -18.321 -0.706 23.583 1.00 69.31 91 LEU A O 1
ATOM 669 N N . PRO A 1 92 ? -16.412 -1.582 24.389 1.00 69.25 92 PRO A N 1
ATOM 670 C CA . PRO A 1 92 ? -16.901 -1.620 25.760 1.00 69.25 92 PRO A CA 1
ATOM 671 C C . PRO A 1 92 ? -16.978 -0.190 26.302 1.00 69.25 92 PRO A C 1
ATOM 673 O O . PRO A 1 92 ? -16.002 0.351 26.819 1.00 69.25 92 PRO A O 1
ATOM 676 N N . ILE A 1 93 ? -18.138 0.449 26.159 1.00 76.19 93 ILE A N 1
ATOM 677 C CA . ILE A 1 93 ? -18.431 1.717 26.823 1.00 76.19 93 ILE A CA 1
ATOM 678 C C . ILE A 1 93 ? -19.071 1.392 28.170 1.00 76.19 93 ILE A C 1
ATOM 680 O O . ILE A 1 93 ? -20.240 1.017 28.246 1.00 76.19 93 ILE A O 1
ATOM 684 N N . THR A 1 94 ? -18.321 1.580 29.250 1.00 75.12 94 THR A N 1
ATOM 685 C CA . THR A 1 94 ? -18.892 1.699 30.593 1.00 75.12 94 THR A CA 1
ATOM 686 C C . THR A 1 94 ? -19.450 3.105 30.756 1.00 75.12 94 THR A C 1
ATOM 688 O O . THR A 1 94 ? -18.725 4.059 31.030 1.00 75.12 94 THR A O 1
ATOM 691 N N . TRP A 1 95 ? -20.757 3.249 30.558 1.00 80.75 95 TRP A N 1
ATOM 692 C CA . TRP A 1 95 ? -21.458 4.469 30.936 1.00 80.75 95 TRP A CA 1
ATOM 693 C C . TRP A 1 95 ? -21.579 4.532 32.467 1.00 80.75 95 TRP A C 1
ATOM 695 O O . TRP A 1 95 ? -21.997 3.559 33.095 1.00 80.75 95 TRP A O 1
ATOM 705 N N . GLN A 1 96 ? -21.207 5.664 33.067 1.00 78.69 96 GLN A N 1
ATOM 706 C CA . GLN A 1 96 ? -21.446 5.963 34.480 1.00 78.69 96 GLN A CA 1
ATOM 707 C C . GLN A 1 96 ? -22.187 7.292 34.594 1.00 78.69 96 GLN A C 1
ATOM 709 O O . GLN A 1 96 ? -21.712 8.318 34.108 1.00 78.69 96 GLN A O 1
ATOM 714 N N . GLU A 1 97 ? -23.335 7.269 35.266 1.00 76.69 97 GLU A N 1
ATOM 715 C CA . GLU A 1 97 ? -24.007 8.485 35.711 1.00 76.69 97 GLU A CA 1
ATOM 716 C C . GLU A 1 97 ? -23.201 9.099 36.856 1.00 76.69 97 GLU A C 1
ATOM 718 O O . GLU A 1 97 ? -22.996 8.458 37.888 1.00 76.69 97 GLU A O 1
ATOM 723 N N . VAL A 1 98 ? -22.737 10.337 36.688 1.00 76.12 98 VAL A N 1
ATOM 724 C CA . VAL A 1 98 ? -22.183 11.122 37.794 1.00 76.12 98 VAL A CA 1
ATOM 725 C C . VAL A 1 98 ? -23.290 12.061 38.260 1.00 76.12 98 VAL A C 1
ATOM 727 O O . VAL A 1 98 ? -23.524 13.099 37.643 1.00 76.12 98 VAL A O 1
ATOM 730 N N . ALA A 1 99 ? -24.016 11.662 39.305 1.00 76.12 99 ALA A N 1
ATOM 731 C CA . ALA A 1 99 ? -24.957 12.553 39.977 1.00 76.12 99 ALA A CA 1
ATOM 732 C C . ALA A 1 99 ? -24.176 13.633 40.769 1.00 76.12 99 ALA A C 1
ATOM 734 O O . ALA A 1 99 ? -23.137 13.288 41.342 1.00 76.12 99 ALA A O 1
ATOM 735 N N . PRO A 1 100 ? -24.625 14.908 40.782 1.00 69.06 100 PRO A N 1
ATOM 736 C CA . PRO A 1 100 ? -23.987 15.984 41.548 1.00 69.06 100 PRO A CA 1
ATOM 737 C C . PRO A 1 100 ? -24.016 15.764 43.064 1.00 69.06 100 PRO A C 1
ATOM 739 O O . PRO A 1 100 ? -25.013 15.189 43.562 1.00 69.06 100 PRO A O 1
#

Radius of gyration: 18.29 Å; chains: 1; bounding box: 40×28×61 Å

Sequence (100 aa):
ISISPTVGGLYSSSTPAVEGVYITSPAGTFATGTSTNAGTERFVGKGTFVAGNFSLQRDLESVGQNSNVSAELFTYNPALLFNMPDSMRELPITWQEVAP